Protein AF-A0A7S1F854-F1 (afdb_monomer)

pLDDT: mean 76.44, std 16.69, range [41.91, 95.75]

Mean predicted aligned error: 16.72 Å

Nearest PDB structures (foldseek):
  6gc6-assembly1_C  TM=2.550E-01  e=7.710E-01  Escherichia coli K-12
  5xy3-assembly1_A  TM=2.716E-01  e=1.676E+00  Trichomonas vaginalis
  6pvk-assembly1_C  TM=3.114E-01  e=2.399E+00  Bacillus subtilis
  5nct-assembly1_A  TM=2.460E-01  e=6.239E+00  Tannerella forsythia

Radius of gyration: 29.84 Å; Cα contacts (8 Å, |Δi|>4): 137; chains: 1; bounding box: 91×34×58 Å

Structure (mmCIF, N/CA/C/O backbone):
data_AF-A0A7S1F854-F1
#
_entry.id   AF-A0A7S1F854-F1
#
loop_
_atom_site.group_PDB
_atom_site.id
_atom_site.type_symbol
_atom_site.label_atom_id
_atom_site.label_alt_id
_atom_site.label_comp_id
_atom_site.label_asym_id
_atom_site.label_entity_id
_atom_site.label_seq_id
_atom_site.pdbx_PDB_ins_code
_atom_site.Cartn_x
_atom_site.Cartn_y
_atom_site.Cartn_z
_atom_site.occupancy
_atom_site.B_iso_or_equiv
_atom_site.auth_seq_id
_atom_site.auth_comp_id
_atom_site.auth_asym_id
_atom_site.auth_atom_id
_atom_site.pdbx_PDB_model_num
ATOM 1 N N . THR A 1 1 ? -25.048 -8.346 8.526 1.00 42.09 1 THR A N 1
ATOM 2 C CA . THR A 1 1 ? -23.872 -7.971 9.346 1.00 42.09 1 THR A CA 1
ATOM 3 C C . THR A 1 1 ? -23.016 -7.022 8.537 1.00 42.09 1 THR A C 1
ATOM 5 O O . THR A 1 1 ? -22.533 -7.415 7.487 1.00 42.09 1 THR A O 1
ATOM 8 N N . ALA A 1 2 ? -22.894 -5.758 8.948 1.00 60.22 2 ALA A N 1
ATOM 9 C CA . ALA A 1 2 ? -22.071 -4.789 8.224 1.00 60.22 2 ALA A CA 1
ATOM 10 C C . ALA A 1 2 ? -20.585 -5.175 8.360 1.00 60.22 2 ALA A C 1
ATOM 12 O O . ALA A 1 2 ? -20.007 -5.059 9.442 1.00 60.22 2 ALA A O 1
ATOM 13 N N . GLY A 1 3 ? -20.003 -5.719 7.289 1.00 81.56 3 GLY A N 1
ATOM 14 C CA . GLY A 1 3 ? -18.585 -6.070 7.211 1.00 81.56 3 GLY A CA 1
ATOM 15 C C . GLY A 1 3 ? -17.712 -4.828 7.028 1.00 81.56 3 GLY A C 1
ATOM 16 O O . GLY A 1 3 ? -18.143 -3.853 6.421 1.00 81.56 3 GLY A O 1
ATOM 17 N N . GLY A 1 4 ? -16.497 -4.844 7.577 1.00 88.44 4 GLY A N 1
ATOM 18 C CA . GLY A 1 4 ? -15.525 -3.761 7.407 1.00 88.44 4 GLY A CA 1
ATOM 19 C C . GLY A 1 4 ? -14.620 -3.548 8.620 1.00 88.44 4 GLY A C 1
ATOM 20 O O . GLY A 1 4 ? -14.959 -3.916 9.752 1.00 88.44 4 GLY A O 1
ATOM 21 N N . LEU A 1 5 ? -13.463 -2.939 8.374 1.00 91.31 5 LEU A N 1
ATOM 22 C CA . LEU A 1 5 ? -12.468 -2.601 9.387 1.00 91.31 5 LEU A CA 1
ATOM 23 C C . LEU A 1 5 ? -12.848 -1.305 10.102 1.00 91.31 5 LEU A C 1
ATOM 25 O O . LEU A 1 5 ? -13.241 -0.317 9.486 1.00 91.31 5 LEU A O 1
ATOM 29 N N . VAL A 1 6 ? -12.730 -1.317 11.430 1.00 91.06 6 VAL A N 1
ATOM 30 C CA . VAL A 1 6 ? -12.976 -0.134 12.259 1.00 91.06 6 VAL A CA 1
ATOM 31 C C . VAL A 1 6 ? -11.787 0.805 12.136 1.00 91.06 6 VAL A C 1
ATOM 33 O O . VAL A 1 6 ? -10.673 0.440 12.518 1.00 91.06 6 VAL A O 1
ATOM 36 N N . VAL A 1 7 ? -12.055 2.010 11.647 1.00 94.00 7 VAL A N 1
ATOM 37 C CA . VAL A 1 7 ? -11.064 3.071 11.495 1.00 94.00 7 VAL A CA 1
ATOM 38 C C . VAL A 1 7 ? -11.136 4.003 12.697 1.00 94.00 7 VAL A C 1
ATOM 40 O O . VAL A 1 7 ? -12.204 4.246 13.264 1.00 94.00 7 VAL A O 1
ATOM 43 N N . ARG A 1 8 ? -9.977 4.484 13.131 1.00 93.81 8 ARG A N 1
ATOM 44 C CA . ARG A 1 8 ? -9.842 5.463 14.210 1.00 93.81 8 ARG A CA 1
ATOM 45 C C . ARG A 1 8 ? -9.107 6.694 13.706 1.00 93.81 8 ARG A C 1
ATOM 47 O O . ARG A 1 8 ? -8.178 6.562 12.910 1.00 93.81 8 ARG A O 1
ATOM 54 N N . SER A 1 9 ? -9.473 7.861 14.224 1.00 89.88 9 SER A N 1
ATOM 55 C CA . SER A 1 9 ? -8.860 9.135 13.828 1.00 89.88 9 SER A CA 1
ATOM 56 C C . SER A 1 9 ? -7.394 9.257 14.260 1.00 89.88 9 SER A C 1
ATOM 58 O O . SER A 1 9 ? -6.590 9.893 13.586 1.00 89.88 9 SER A O 1
ATOM 60 N N . ALA A 1 10 ? -7.013 8.602 15.361 1.00 89.81 10 ALA A N 1
ATOM 61 C CA . ALA A 1 10 ? -5.655 8.639 15.897 1.00 89.81 10 ALA A CA 1
ATOM 62 C C . ALA A 1 10 ? -5.167 7.267 16.377 1.00 89.81 10 ALA A C 1
ATOM 64 O O . ALA A 1 10 ? -5.961 6.365 16.669 1.00 89.81 10 ALA A O 1
ATOM 65 N N . LYS A 1 11 ? -3.843 7.157 16.550 1.00 88.19 11 LYS A N 1
ATOM 66 C CA . LYS A 1 11 ? -3.116 5.952 16.980 1.00 88.19 11 LYS A CA 1
ATOM 67 C C . LYS A 1 11 ? -3.663 5.301 18.252 1.00 88.19 11 LYS A C 1
ATOM 69 O O . LYS A 1 11 ? -3.618 4.078 18.376 1.00 88.19 11 LYS A O 1
ATOM 74 N N . ASN A 1 12 ? -4.167 6.089 19.203 1.00 83.50 12 ASN A N 1
ATOM 75 C CA . ASN A 1 12 ? -4.551 5.600 20.529 1.00 83.50 12 ASN A CA 1
ATOM 76 C C . ASN A 1 12 ? -5.778 4.668 20.514 1.00 83.50 12 ASN A C 1
ATOM 78 O O . ASN A 1 12 ? -6.631 4.706 19.635 1.00 83.50 12 ASN A O 1
ATOM 82 N N . LEU A 1 13 ? -5.897 3.785 21.508 1.00 74.50 13 LEU A N 1
ATOM 83 C CA . LEU A 1 13 ? -7.080 2.921 21.692 1.00 74.50 13 LEU A CA 1
ATOM 84 C C . LEU A 1 13 ? -8.303 3.676 22.235 1.00 74.50 13 LEU A C 1
ATOM 86 O O . LEU A 1 13 ? -9.423 3.174 22.134 1.00 74.50 13 LEU A O 1
ATOM 90 N N . SER A 1 14 ? -8.087 4.876 22.772 1.00 81.50 14 SER A N 1
ATOM 91 C CA . SER A 1 14 ? -9.139 5.766 23.271 1.00 81.50 14 SER A CA 1
ATOM 92 C C . SER A 1 14 ? -9.628 6.770 22.218 1.00 81.50 14 SER A C 1
ATOM 94 O O . SER A 1 14 ? -10.609 7.467 22.435 1.00 81.50 14 SER A O 1
ATOM 96 N N . SER A 1 15 ? -8.963 6.851 21.058 1.00 87.12 15 SER A N 1
ATOM 97 C CA . SER A 1 15 ? -9.358 7.792 20.007 1.00 87.12 15 SER A CA 1
ATOM 98 C C . SER A 1 15 ? -10.757 7.472 19.471 1.00 87.12 15 SER A C 1
ATOM 100 O O . SER A 1 15 ? -11.136 6.290 19.420 1.00 87.12 15 SER A O 1
ATOM 102 N N . PRO A 1 16 ? -11.530 8.493 19.066 1.00 88.38 16 PRO A N 1
ATOM 103 C CA . PRO A 1 16 ? -12.848 8.269 18.505 1.00 88.38 16 PRO A CA 1
ATOM 104 C C . PRO A 1 16 ? -12.742 7.384 17.260 1.00 88.38 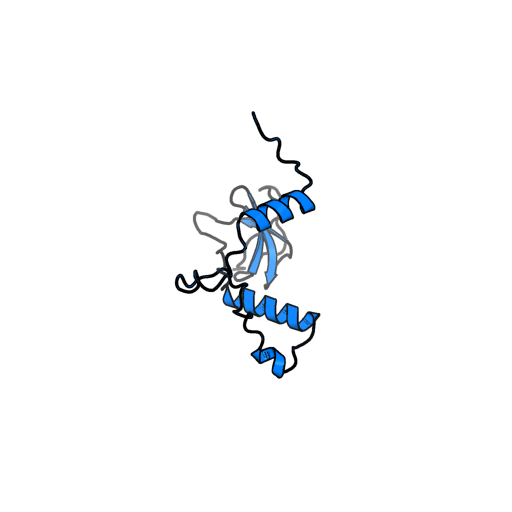16 PRO A C 1
ATOM 106 O O . PRO A 1 16 ? -11.797 7.462 16.468 1.00 88.38 16 PRO A O 1
ATOM 109 N N . LYS A 1 17 ? -13.706 6.473 17.148 1.00 90.88 17 LYS A N 1
ATOM 110 C CA . LYS A 1 17 ? -13.887 5.655 15.954 1.00 90.88 17 LYS A CA 1
ATOM 111 C C . LYS A 1 17 ? -14.585 6.523 14.920 1.00 90.88 17 LYS A C 1
ATOM 113 O O . LYS A 1 17 ? -15.509 7.250 15.277 1.00 90.88 17 LYS A O 1
ATOM 118 N N . GLU A 1 18 ? -14.160 6.406 13.674 1.00 87.88 18 GLU A N 1
ATOM 119 C CA . GLU A 1 18 ? -14.882 7.028 12.574 1.00 87.88 18 GLU A CA 1
ATOM 120 C C . GLU A 1 18 ? -16.277 6.408 12.435 1.00 87.88 18 GLU A C 1
ATOM 122 O O . GLU A 1 18 ? -16.501 5.241 12.790 1.00 87.88 18 GLU A O 1
ATOM 127 N N . SER A 1 19 ? -17.223 7.210 11.946 1.00 85.56 19 SER A N 1
ATOM 128 C CA . SER A 1 19 ? -18.585 6.752 11.645 1.00 85.56 19 SER A CA 1
ATOM 129 C C . SER A 1 19 ? -18.573 5.703 10.531 1.00 85.56 19 SER A C 1
ATOM 131 O O . SER A 1 19 ? -19.327 4.728 10.574 1.00 85.56 19 SER A O 1
ATOM 133 N N . GLU A 1 20 ? -17.668 5.874 9.569 1.00 90.81 20 GLU A N 1
ATOM 134 C CA . GLU A 1 20 ? -17.471 4.979 8.441 1.00 90.81 20 GLU A CA 1
ATOM 135 C C . GLU A 1 20 ? -16.433 3.891 8.731 1.00 90.81 20 GLU A C 1
ATOM 137 O O . GLU A 1 20 ? -15.430 4.081 9.422 1.00 90.81 20 GLU A O 1
ATOM 142 N N . ARG A 1 21 ? -16.671 2.711 8.155 1.00 93.25 21 ARG A N 1
ATOM 143 C CA . ARG A 1 21 ? -15.751 1.574 8.212 1.00 93.25 21 ARG A CA 1
ATOM 144 C C . ARG A 1 21 ? -15.068 1.403 6.869 1.00 93.25 21 ARG A C 1
ATOM 146 O O . ARG A 1 21 ? -15.684 1.594 5.825 1.00 93.25 21 ARG A O 1
ATOM 153 N N . LEU A 1 22 ? -13.816 0.969 6.904 1.00 93.75 22 LEU A N 1
ATOM 154 C CA . LEU A 1 22 ? -13.087 0.616 5.696 1.00 93.75 22 LEU A CA 1
ATOM 155 C C . LEU A 1 22 ? -13.627 -0.715 5.156 1.00 93.75 22 LEU A C 1
ATOM 157 O O . LEU A 1 22 ? -13.624 -1.733 5.855 1.00 93.75 22 LEU A O 1
ATOM 161 N N . SER A 1 23 ? -14.122 -0.695 3.923 1.00 92.81 23 SER A N 1
ATOM 162 C CA . SER A 1 23 ? -14.711 -1.864 3.262 1.00 92.81 23 SER A CA 1
ATOM 163 C C . SER A 1 23 ? -13.698 -2.995 3.041 1.00 92.81 23 SER A C 1
ATOM 165 O O . SER A 1 23 ? -12.502 -2.774 2.844 1.00 92.81 23 SER A O 1
ATOM 167 N N . THR A 1 24 ? -14.177 -4.241 3.065 1.00 90.94 24 THR A N 1
ATOM 168 C CA . THR A 1 24 ? -13.356 -5.412 2.724 1.00 90.94 24 THR A CA 1
ATOM 169 C C . THR A 1 24 ? -12.977 -5.367 1.243 1.00 90.94 24 THR A C 1
ATOM 171 O O . THR A 1 24 ? -13.839 -5.166 0.393 1.00 90.94 24 THR A O 1
ATOM 174 N N . GLY A 1 25 ? -11.693 -5.557 0.933 1.00 89.44 25 GLY A N 1
ATOM 175 C CA . GLY A 1 25 ? -11.166 -5.444 -0.432 1.00 89.44 25 GLY A CA 1
ATOM 176 C C . GLY A 1 25 ? -10.702 -4.035 -0.818 1.00 89.44 25 GLY A C 1
ATOM 177 O O . GLY A 1 25 ? -10.169 -3.858 -1.913 1.00 89.44 25 GLY A O 1
ATOM 178 N N . ALA A 1 26 ? -10.843 -3.043 0.069 1.00 92.88 26 ALA A N 1
ATOM 179 C CA . ALA A 1 26 ? -10.228 -1.738 -0.131 1.00 92.88 26 ALA A CA 1
ATOM 180 C C . ALA A 1 26 ? -8.695 -1.857 -0.174 1.00 92.88 26 ALA A C 1
ATOM 182 O O . ALA A 1 26 ? -8.085 -2.552 0.642 1.00 92.88 26 ALA A O 1
ATOM 183 N N . ARG A 1 27 ? -8.068 -1.152 -1.119 1.00 93.31 27 ARG A N 1
ATOM 184 C CA . ARG A 1 27 ? -6.611 -1.018 -1.199 1.00 93.31 27 ARG A CA 1
ATOM 185 C C . ARG A 1 27 ? -6.198 0.280 -0.544 1.00 93.31 27 ARG A C 1
ATOM 187 O O . ARG A 1 27 ? -6.707 1.351 -0.880 1.00 93.31 27 ARG A O 1
ATOM 194 N N . VAL A 1 28 ? -5.247 0.160 0.366 1.00 94.62 28 VAL A N 1
ATOM 195 C CA . VAL A 1 28 ? -4.734 1.269 1.155 1.00 94.62 28 VAL A CA 1
ATOM 196 C C . VAL A 1 28 ? -3.218 1.323 1.055 1.00 94.62 28 VAL A C 1
ATOM 198 O O . VAL A 1 28 ? -2.553 0.291 0.958 1.00 94.62 28 VAL A O 1
ATOM 201 N N . GLU A 1 29 ? -2.682 2.532 1.070 1.00 93.44 29 GLU A N 1
ATOM 202 C CA . GLU A 1 29 ? -1.259 2.802 1.185 1.00 93.44 29 GLU A CA 1
ATOM 203 C C . GLU A 1 29 ? -0.867 2.815 2.659 1.00 93.44 29 GLU A C 1
ATOM 205 O O . GLU A 1 29 ? -1.562 3.400 3.490 1.00 93.44 29 GLU A O 1
ATOM 210 N N . ALA A 1 30 ? 0.238 2.150 2.987 1.00 93.81 30 ALA A N 1
ATOM 211 C CA . ALA A 1 30 ? 0.766 2.101 4.340 1.00 93.81 30 ALA A CA 1
ATOM 212 C C . ALA A 1 30 ? 1.676 3.312 4.595 1.00 93.81 30 ALA A C 1
ATOM 214 O O . ALA A 1 30 ? 2.761 3.377 4.024 1.00 93.81 30 ALA A O 1
ATOM 215 N N . LEU A 1 31 ? 1.253 4.238 5.461 1.00 93.81 31 LEU A N 1
ATOM 216 C CA . LEU A 1 31 ? 2.021 5.444 5.796 1.00 93.81 31 LEU A CA 1
ATOM 217 C C . LEU A 1 31 ? 2.968 5.216 6.983 1.00 93.81 31 LEU A C 1
ATOM 219 O O . LEU A 1 31 ? 4.160 5.487 6.888 1.00 93.81 31 LEU A O 1
ATOM 223 N N . SER A 1 32 ? 2.448 4.700 8.101 1.00 93.56 32 SER A N 1
ATOM 224 C CA . SER A 1 32 ? 3.234 4.404 9.309 1.00 93.56 32 SER A CA 1
ATOM 225 C C . SER A 1 32 ? 2.689 3.170 10.023 1.00 93.56 32 SER A C 1
ATOM 227 O O . SER A 1 32 ? 1.474 2.981 10.101 1.00 93.56 32 SER A O 1
ATOM 229 N N . VAL A 1 33 ? 3.577 2.326 10.553 1.00 93.12 33 VAL A N 1
ATOM 230 C CA . VAL A 1 33 ? 3.215 1.135 11.335 1.00 93.12 33 VAL A CA 1
ATOM 231 C C . VAL A 1 33 ? 3.758 1.276 12.746 1.00 93.12 33 VAL A C 1
ATOM 233 O O . VAL A 1 33 ? 4.967 1.303 12.954 1.00 93.12 33 VAL A O 1
ATOM 236 N N . GLU A 1 34 ? 2.865 1.290 13.731 1.00 90.69 34 GLU A N 1
ATOM 237 C CA . GLU A 1 34 ? 3.233 1.449 15.135 1.00 90.69 34 GLU A CA 1
ATOM 238 C C . GLU A 1 34 ? 2.408 0.512 16.018 1.00 90.69 34 GLU A C 1
ATOM 240 O O . GLU A 1 34 ? 1.180 0.508 15.963 1.00 90.69 34 GLU A O 1
ATOM 245 N N . GLN A 1 35 ? 3.079 -0.281 16.861 1.00 87.38 35 GLN A N 1
ATOM 246 C CA . GLN A 1 35 ? 2.439 -1.150 17.866 1.00 87.38 35 GLN A CA 1
ATOM 247 C C . GLN A 1 35 ? 1.317 -2.053 17.297 1.00 87.38 35 GLN A C 1
ATOM 249 O O . GLN A 1 35 ? 0.276 -2.244 17.922 1.00 87.38 35 GLN A O 1
ATOM 254 N N . GLY A 1 36 ? 1.500 -2.596 16.087 1.00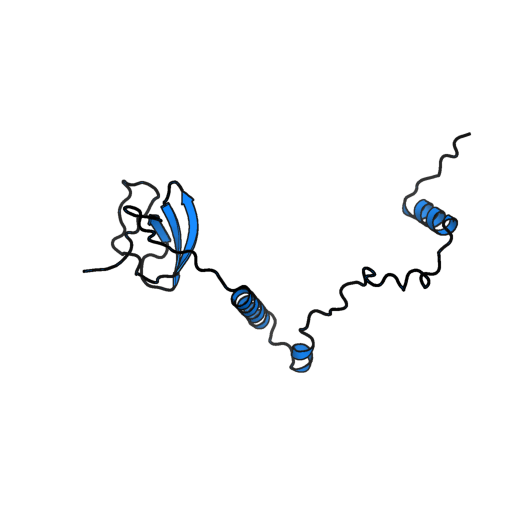 88.44 36 GLY A N 1
ATOM 255 C CA . GLY A 1 36 ? 0.507 -3.467 15.438 1.00 88.44 36 GLY A CA 1
ATOM 256 C C . GLY A 1 36 ? -0.677 -2.728 14.798 1.00 88.44 36 GLY A C 1
ATOM 257 O O . GLY A 1 36 ? -1.665 -3.356 14.403 1.00 88.44 36 GLY A O 1
ATOM 258 N N . ARG A 1 37 ? -0.587 -1.401 14.672 1.00 91.81 37 ARG A N 1
ATOM 259 C CA . ARG A 1 37 ? -1.551 -0.553 13.970 1.00 91.81 37 ARG A CA 1
ATOM 260 C C . ARG A 1 37 ? -0.903 0.115 12.771 1.00 91.81 37 ARG A C 1
ATOM 262 O O . ARG A 1 37 ? 0.274 0.455 12.811 1.00 91.81 37 ARG A O 1
ATOM 269 N N . LEU A 1 38 ? -1.690 0.299 11.723 1.00 94.50 38 LEU A N 1
ATOM 270 C CA . LEU A 1 38 ? -1.280 0.929 10.481 1.00 94.50 38 LEU A CA 1
ATOM 271 C C . LEU A 1 38 ? -2.046 2.237 10.304 1.00 94.50 38 LEU A C 1
ATOM 273 O O . LEU A 1 38 ? -3.280 2.230 10.283 1.00 94.50 38 LEU A O 1
ATOM 277 N N . GLN A 1 39 ? -1.310 3.332 10.151 1.00 95.19 39 GLN A N 1
ATOM 278 C CA . GLN A 1 39 ? -1.822 4.551 9.549 1.00 95.19 39 GLN A CA 1
ATOM 279 C C . GLN A 1 39 ? -1.849 4.361 8.038 1.00 95.19 39 GLN A C 1
ATOM 281 O O . GLN A 1 39 ? -0.835 3.991 7.439 1.00 95.19 39 GLN A O 1
ATOM 286 N N . TYR A 1 40 ? -3.001 4.609 7.432 1.00 95.38 40 TYR A N 1
ATOM 287 C CA . TYR A 1 40 ? -3.200 4.353 6.018 1.00 95.38 40 TYR A CA 1
ATOM 288 C C . TYR A 1 40 ? -3.795 5.552 5.283 1.00 95.38 40 TYR A C 1
ATOM 290 O O . TYR A 1 40 ? -4.422 6.424 5.892 1.00 95.38 40 TYR A O 1
ATOM 298 N N . GLN A 1 41 ? -3.634 5.536 3.962 1.00 95.75 41 GLN A N 1
ATOM 299 C CA . GLN A 1 41 ? -4.359 6.385 3.022 1.00 95.75 41 GLN A CA 1
ATOM 300 C C . GLN A 1 41 ? -5.103 5.512 2.005 1.00 95.75 41 GLN A C 1
ATOM 302 O O . GLN A 1 41 ? -4.556 4.544 1.480 1.00 95.75 41 GLN A O 1
ATOM 307 N N . LEU A 1 42 ? -6.380 5.794 1.761 1.00 94.94 42 LEU A N 1
ATOM 308 C CA . LEU A 1 42 ? -7.212 5.028 0.838 1.00 94.94 42 LEU A CA 1
ATOM 309 C C . LEU A 1 42 ? -6.779 5.291 -0.608 1.00 94.94 42 LEU A C 1
ATOM 311 O O . LEU A 1 42 ? -6.753 6.438 -1.047 1.00 94.94 42 LEU A O 1
ATOM 315 N N . ILE A 1 43 ? -6.487 4.222 -1.353 1.00 93.38 43 ILE A N 1
ATOM 316 C CA . ILE A 1 43 ? -6.169 4.297 -2.785 1.00 93.38 43 ILE A CA 1
ATOM 317 C C . ILE A 1 43 ? -7.423 3.988 -3.605 1.00 93.38 43 ILE A C 1
ATOM 319 O O . ILE A 1 43 ? -7.794 4.743 -4.499 1.00 93.38 43 ILE A O 1
ATOM 323 N N . THR A 1 44 ? -8.081 2.862 -3.311 1.00 92.44 44 THR A N 1
ATOM 324 C CA . THR A 1 44 ? -9.299 2.423 -4.007 1.00 92.44 44 THR A CA 1
ATOM 325 C C . THR A 1 44 ? -10.218 1.666 -3.058 1.00 92.44 44 THR A C 1
ATOM 327 O O . THR A 1 44 ? -9.747 0.815 -2.303 1.00 92.44 44 THR A O 1
ATOM 330 N N . GLY A 1 45 ? -11.525 1.893 -3.151 1.00 92.38 45 GLY A N 1
ATOM 331 C CA . GLY A 1 45 ? -12.540 1.216 -2.340 1.00 92.38 45 GLY A CA 1
ATOM 332 C C . GLY A 1 45 ? -13.465 2.214 -1.651 1.00 92.38 45 GLY A C 1
ATOM 333 O O . GLY A 1 45 ? -13.502 3.382 -2.028 1.00 92.38 45 GLY A O 1
ATOM 334 N N . ALA A 1 46 ? -14.203 1.744 -0.645 1.00 92.69 46 ALA A N 1
ATOM 335 C CA . ALA A 1 46 ? -15.106 2.566 0.159 1.00 92.69 46 ALA A CA 1
ATOM 336 C C . ALA A 1 46 ? -14.632 2.668 1.617 1.00 92.69 46 ALA A C 1
ATOM 338 O O . ALA A 1 46 ? -14.175 1.674 2.199 1.00 92.69 46 ALA A O 1
ATOM 339 N N . GLY A 1 47 ? -14.776 3.856 2.198 1.00 93.12 47 GLY A N 1
ATOM 340 C CA . GLY A 1 47 ? -14.425 4.172 3.579 1.00 93.12 47 GLY A CA 1
ATOM 341 C C . GLY A 1 47 ? -13.682 5.506 3.695 1.00 93.12 47 GLY A C 1
ATOM 342 O O . GLY A 1 47 ? -13.493 6.200 2.693 1.00 93.12 47 GLY A O 1
ATOM 343 N N . PRO A 1 48 ? -13.210 5.846 4.904 1.00 94.69 48 PRO A N 1
ATOM 344 C CA . PRO A 1 48 ? -12.529 7.108 5.139 1.00 94.69 48 PRO A CA 1
ATOM 345 C C . PRO A 1 48 ? -11.165 7.146 4.439 1.00 94.69 48 PRO A C 1
ATOM 347 O O . PRO A 1 48 ? -10.440 6.144 4.379 1.00 94.69 48 PRO A O 1
ATOM 350 N N . SER A 1 49 ? -10.826 8.331 3.922 1.00 94.25 49 SER A N 1
ATOM 351 C CA . SER A 1 49 ? -9.633 8.580 3.103 1.00 94.25 49 SER A CA 1
ATOM 352 C C . SER A 1 49 ? -8.325 8.344 3.850 1.00 94.25 49 SER A C 1
ATOM 354 O O . SER A 1 49 ? -7.332 7.962 3.237 1.00 94.25 49 SER A O 1
ATOM 356 N N . THR A 1 50 ? -8.315 8.547 5.164 1.00 94.88 50 THR A N 1
ATOM 357 C CA . THR A 1 50 ? -7.166 8.301 6.036 1.00 94.88 50 THR A CA 1
ATOM 358 C C . THR A 1 50 ? -7.632 7.763 7.380 1.00 94.88 50 THR A C 1
ATOM 360 O O . THR A 1 50 ? -8.789 7.931 7.766 1.00 94.88 50 THR A O 1
ATOM 363 N N . GLY A 1 51 ? -6.726 7.116 8.109 1.00 94.38 51 GLY A N 1
ATOM 364 C CA . GLY A 1 51 ? -6.975 6.754 9.498 1.00 94.38 51 GLY A CA 1
ATOM 365 C C . GLY A 1 51 ? -6.074 5.642 10.006 1.00 94.38 51 GLY A C 1
ATOM 366 O O . GLY A 1 51 ? -5.112 5.240 9.353 1.00 94.38 51 GLY A O 1
ATOM 367 N N . TRP A 1 52 ? -6.400 5.151 11.199 1.00 94.69 52 TRP A N 1
ATOM 368 C CA . TRP A 1 52 ? -5.675 4.088 11.886 1.00 94.69 52 TRP A CA 1
ATOM 369 C C . TRP A 1 52 ? -6.505 2.808 11.955 1.00 94.69 52 TRP A C 1
ATOM 371 O O . TRP A 1 52 ? -7.635 2.813 12.451 1.00 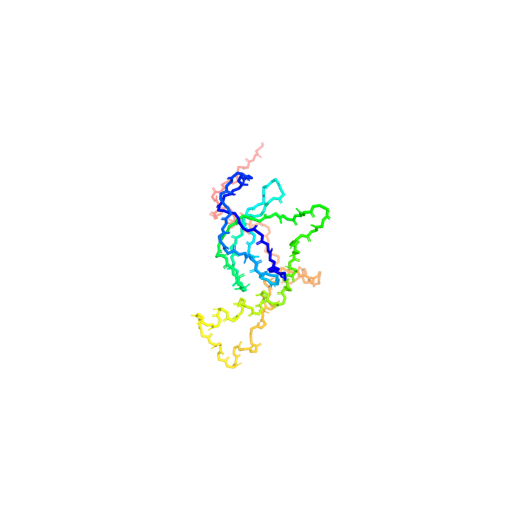94.69 52 TRP A O 1
ATOM 381 N N . VAL A 1 53 ? -5.914 1.696 11.521 1.00 94.00 53 VAL A N 1
ATOM 382 C CA . VAL A 1 53 ? -6.503 0.347 11.579 1.00 94.00 53 VAL A CA 1
ATOM 383 C C . VAL A 1 53 ? -5.560 -0.632 12.265 1.00 94.00 53 VAL A C 1
ATOM 385 O O . VAL A 1 53 ? -4.357 -0.407 12.360 1.00 94.00 53 VAL A O 1
ATOM 388 N N . SER A 1 54 ? -6.108 -1.725 12.793 1.00 92.25 54 SER A N 1
ATOM 389 C CA . SER A 1 54 ? -5.301 -2.789 13.408 1.00 92.25 54 SER A CA 1
ATOM 390 C C . SER A 1 54 ? -4.882 -3.801 12.344 1.00 92.25 54 SER A C 1
ATOM 392 O O . SER A 1 54 ? -5.712 -4.206 11.533 1.00 92.25 54 SER A O 1
ATOM 394 N N . LEU A 1 55 ? -3.614 -4.217 12.353 1.00 91.81 55 LEU A N 1
ATOM 395 C CA . LEU A 1 55 ? -3.087 -5.196 11.393 1.00 91.81 55 LEU A CA 1
ATOM 396 C C . LEU A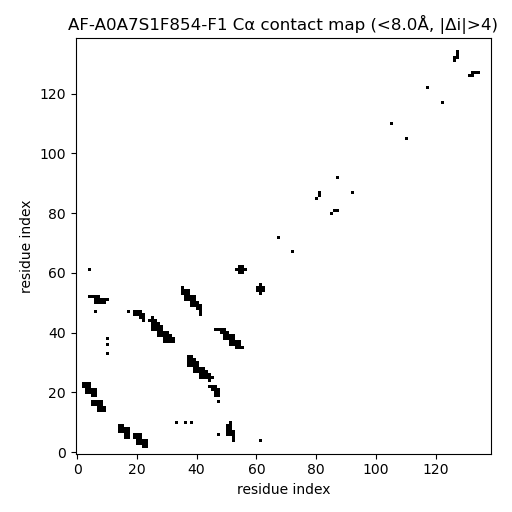 1 55 ? -3.609 -6.611 11.666 1.00 91.81 55 LEU A C 1
ATOM 398 O O . LEU A 1 55 ? -3.816 -7.385 10.734 1.00 91.81 55 LEU A O 1
ATOM 402 N N . ALA A 1 56 ? -3.848 -6.939 12.936 1.00 90.69 56 ALA A N 1
ATOM 403 C CA . ALA A 1 56 ? -4.388 -8.221 13.360 1.00 90.69 56 ALA A CA 1
ATOM 404 C C . ALA A 1 56 ? -5.375 -8.054 14.520 1.00 90.69 56 ALA A C 1
ATOM 406 O O . ALA A 1 56 ? -5.266 -7.125 15.324 1.00 90.69 56 ALA A O 1
ATOM 407 N N . LEU A 1 57 ? -6.333 -8.973 14.617 1.00 86.56 57 LEU A N 1
ATOM 408 C CA . LEU A 1 57 ? -7.313 -9.034 15.696 1.00 86.56 57 LEU A CA 1
ATOM 409 C C . LEU A 1 57 ? -7.532 -10.498 16.093 1.00 86.56 57 LEU A C 1
ATOM 411 O O . LEU A 1 57 ? -7.896 -11.316 15.252 1.00 86.56 57 LEU A O 1
ATOM 415 N N . HIS A 1 58 ? -7.302 -10.834 17.367 1.00 85.12 58 HIS A N 1
ATOM 416 C CA . HIS A 1 58 ? -7.384 -12.211 17.889 1.00 85.12 58 HIS A CA 1
ATOM 417 C C . HIS A 1 58 ? -6.580 -13.229 17.052 1.00 85.12 58 HIS A C 1
ATOM 419 O O . HIS A 1 58 ? -7.075 -14.299 16.709 1.00 85.12 58 HIS A O 1
ATOM 425 N N . GLY A 1 59 ? -5.356 -12.863 16.654 1.00 85.25 59 GLY A N 1
ATOM 426 C CA . GLY A 1 59 ? -4.474 -13.720 15.852 1.00 85.25 59 GLY A CA 1
ATOM 427 C C . GLY A 1 59 ? -4.824 -13.813 14.362 1.00 85.25 59 GLY A C 1
ATOM 428 O O . GLY A 1 59 ? -4.070 -14.415 13.606 1.00 85.25 59 GLY A O 1
ATOM 429 N N . LYS A 1 60 ? -5.921 -13.193 13.907 1.00 87.94 60 LYS A N 1
ATOM 430 C CA . LYS A 1 60 ? -6.279 -13.126 12.484 1.00 87.94 60 LYS A CA 1
ATOM 431 C C . LYS A 1 60 ? -5.721 -11.853 11.861 1.00 87.94 60 LYS A C 1
ATOM 433 O O . LYS A 1 60 ? -6.016 -10.760 12.347 1.00 87.94 60 LYS A O 1
ATOM 438 N N . ALA A 1 61 ? -4.942 -11.989 10.789 1.00 91.25 61 ALA A N 1
ATOM 439 C CA . ALA A 1 61 ? -4.502 -10.855 9.985 1.00 91.25 61 ALA A CA 1
ATOM 440 C C . ALA A 1 61 ? -5.711 -10.215 9.283 1.00 91.25 61 ALA A C 1
ATOM 442 O O . ALA A 1 61 ? -6.535 -10.908 8.690 1.00 91.25 61 ALA A O 1
ATOM 443 N N . LEU A 1 62 ? -5.832 -8.895 9.398 1.00 91.31 62 LEU A N 1
ATOM 444 C CA . LEU A 1 62 ? -6.919 -8.101 8.818 1.00 91.31 62 LEU A CA 1
ATOM 445 C C . LEU A 1 62 ? -6.514 -7.423 7.509 1.00 91.31 62 LEU A C 1
ATOM 447 O O . LEU A 1 62 ? -7.370 -7.017 6.727 1.00 91.31 62 LEU A O 1
ATOM 451 N N . LEU A 1 63 ? -5.209 -7.284 7.299 1.00 91.69 63 LEU A N 1
ATOM 452 C CA . LEU A 1 63 ? -4.602 -6.661 6.139 1.00 91.69 63 LEU A CA 1
ATOM 453 C C . LEU A 1 63 ? -3.554 -7.607 5.574 1.00 91.69 63 LEU A C 1
ATOM 455 O O . LEU A 1 63 ? -2.787 -8.218 6.319 1.00 91.69 63 LEU A O 1
ATOM 459 N N . GLU A 1 64 ? -3.503 -7.675 4.252 1.00 91.19 64 GLU A N 1
ATOM 460 C CA . GLU A 1 64 ? -2.510 -8.443 3.519 1.00 91.19 64 GLU A CA 1
ATOM 461 C C . GLU A 1 64 ? -1.692 -7.498 2.641 1.00 91.19 64 GLU A C 1
ATOM 463 O O . GLU A 1 64 ? -2.224 -6.565 2.031 1.00 91.19 64 GLU A O 1
ATOM 468 N N . LYS A 1 65 ? -0.374 -7.717 2.594 1.00 90.62 65 LYS A N 1
ATOM 469 C CA . LYS A 1 65 ? 0.502 -6.947 1.713 1.00 90.62 65 LYS A CA 1
ATOM 470 C C . LYS A 1 65 ? 0.235 -7.372 0.276 1.00 90.62 65 LYS A C 1
ATOM 472 O O . LYS A 1 65 ? 0.495 -8.510 -0.098 1.00 90.62 65 LYS A O 1
ATOM 477 N N . VAL A 1 66 ? -0.228 -6.433 -0.539 1.00 88.44 66 VAL A N 1
ATOM 478 C CA . VAL A 1 66 ? -0.377 -6.661 -1.974 1.00 88.44 66 VAL A CA 1
ATOM 479 C C . VAL A 1 66 ? 1.013 -6.624 -2.604 1.00 88.44 66 VAL A C 1
ATOM 481 O O . VAL A 1 66 ? 1.646 -5.570 -2.657 1.00 88.44 66 VAL A O 1
ATOM 484 N N . ALA A 1 67 ? 1.496 -7.774 -3.073 1.00 81.81 67 ALA A N 1
ATOM 485 C CA . ALA A 1 67 ? 2.687 -7.831 -3.908 1.00 81.81 67 ALA A CA 1
ATOM 486 C C . ALA A 1 67 ? 2.374 -7.124 -5.230 1.00 81.81 67 ALA A C 1
ATOM 488 O O . ALA A 1 67 ? 1.605 -7.624 -6.050 1.00 81.81 67 ALA A O 1
ATOM 489 N N . VAL A 1 68 ? 2.928 -5.930 -5.421 1.00 77.25 68 VAL A N 1
ATOM 490 C CA . VAL A 1 68 ? 2.798 -5.229 -6.697 1.00 77.25 68 VAL A CA 1
ATOM 491 C C . VAL A 1 68 ? 3.725 -5.925 -7.677 1.00 77.25 68 VAL A C 1
ATOM 493 O O . VAL A 1 68 ? 4.926 -6.048 -7.416 1.00 77.25 68 VAL A O 1
ATOM 496 N N . SER A 1 69 ? 3.194 -6.404 -8.800 1.00 81.44 69 SER A N 1
ATOM 497 C CA . SER A 1 69 ? 4.066 -7.005 -9.800 1.00 81.44 69 SER A CA 1
ATOM 498 C C . SER A 1 69 ? 4.987 -5.917 -10.355 1.00 81.44 69 SER A C 1
ATOM 500 O O . SER A 1 69 ? 4.549 -4.827 -10.728 1.00 81.44 69 SER A O 1
ATOM 502 N N . HIS A 1 70 ? 6.286 -6.202 -10.436 1.00 73.44 70 HIS A N 1
ATOM 503 C CA . HIS A 1 70 ? 7.249 -5.256 -11.008 1.00 73.44 70 HIS A CA 1
ATOM 504 C C . HIS A 1 70 ? 6.846 -4.827 -12.436 1.00 73.44 70 HIS A C 1
ATOM 506 O O . HIS A 1 70 ? 7.112 -3.707 -12.871 1.00 73.44 70 HIS A O 1
ATOM 512 N N . LEU A 1 71 ? 6.125 -5.698 -13.153 1.00 76.69 71 LEU A N 1
ATOM 513 C CA . LEU A 1 71 ? 5.570 -5.419 -14.473 1.00 76.69 71 LEU A CA 1
ATOM 514 C C . LEU A 1 71 ? 4.484 -4.331 -14.456 1.00 76.69 71 LEU A C 1
ATOM 516 O O . LEU A 1 71 ? 4.467 -3.483 -15.348 1.00 76.69 71 LEU A O 1
ATOM 520 N N . GLU A 1 72 ? 3.587 -4.339 -13.466 1.00 76.94 72 GLU A N 1
ATOM 521 C CA . GLU A 1 72 ? 2.558 -3.303 -13.300 1.00 76.94 72 GLU A CA 1
ATOM 522 C C . GLU A 1 72 ? 3.185 -1.952 -12.973 1.00 76.94 72 GLU A C 1
ATOM 524 O O . GLU A 1 72 ? 2.809 -0.947 -13.578 1.00 76.94 72 GLU A O 1
ATOM 529 N N . VAL A 1 73 ? 4.184 -1.935 -12.084 1.00 78.81 73 VAL A N 1
ATOM 530 C CA . VAL A 1 73 ? 4.948 -0.720 -11.758 1.00 78.81 73 VAL A CA 1
ATOM 531 C C . VAL A 1 73 ? 5.599 -0.160 -13.022 1.00 78.81 73 VAL A C 1
ATOM 533 O O . VAL A 1 73 ? 5.399 1.010 -13.354 1.00 78.81 73 VAL A O 1
ATOM 536 N N . ARG A 1 74 ? 6.300 -1.011 -13.785 1.00 75.88 74 ARG A N 1
ATOM 537 C CA . ARG A 1 74 ? 6.948 -0.629 -15.046 1.00 75.88 74 ARG A CA 1
ATOM 538 C C . ARG A 1 74 ? 5.944 -0.084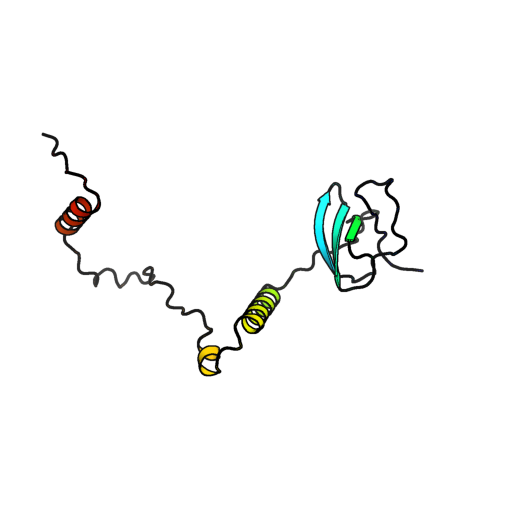 -16.061 1.00 75.88 74 ARG A C 1
ATOM 540 O O . ARG A 1 74 ? 6.180 0.971 -16.642 1.00 75.88 74 ARG A O 1
ATOM 547 N N . ARG A 1 75 ? 4.814 -0.766 -16.269 1.00 79.88 75 ARG A N 1
ATOM 548 C CA . ARG A 1 75 ? 3.763 -0.321 -17.201 1.00 79.88 75 ARG A CA 1
ATOM 549 C C . ARG A 1 75 ? 3.169 1.025 -16.795 1.00 79.88 75 ARG A C 1
ATOM 551 O O . ARG A 1 75 ? 2.962 1.874 -17.658 1.00 79.88 75 ARG A O 1
ATOM 558 N N . LYS A 1 76 ? 2.910 1.230 -15.501 1.00 82.94 76 L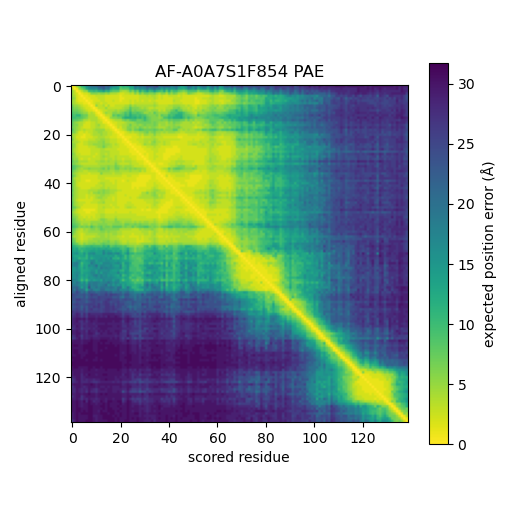YS A N 1
ATOM 559 C CA . LYS A 1 76 ? 2.349 2.483 -14.980 1.00 82.94 76 LYS A CA 1
ATOM 560 C C . LYS A 1 76 ? 3.336 3.642 -15.138 1.00 82.94 76 LYS A C 1
ATOM 562 O O . LYS A 1 76 ? 2.934 4.705 -15.602 1.00 82.94 76 LYS A O 1
ATOM 567 N N . ALA A 1 77 ? 4.616 3.413 -14.839 1.00 81.69 77 ALA A N 1
ATOM 568 C CA . ALA A 1 77 ? 5.679 4.396 -15.035 1.00 81.69 77 ALA A CA 1
ATOM 569 C C . ALA A 1 77 ? 5.814 4.800 -16.512 1.00 81.69 77 ALA A C 1
ATOM 571 O O . ALA A 1 77 ? 5.769 5.987 -16.829 1.00 81.69 77 ALA A O 1
ATOM 572 N N . ILE A 1 78 ? 5.878 3.818 -17.419 1.00 79.81 78 ILE A N 1
ATOM 573 C CA . ILE A 1 78 ? 5.956 4.056 -18.869 1.00 79.81 78 ILE A CA 1
ATOM 574 C C . ILE A 1 78 ? 4.746 4.864 -19.359 1.00 79.81 78 ILE A C 1
ATOM 576 O O . ILE A 1 78 ? 4.917 5.847 -20.073 1.00 79.81 78 ILE A O 1
ATOM 580 N N . ARG A 1 79 ? 3.530 4.504 -18.929 1.00 78.62 79 ARG A N 1
ATOM 581 C CA . ARG A 1 79 ? 2.316 5.250 -19.287 1.00 78.62 79 ARG A CA 1
ATOM 582 C C . ARG A 1 79 ? 2.367 6.697 -18.797 1.00 78.62 79 ARG A C 1
ATOM 584 O O . ARG A 1 79 ? 2.101 7.598 -19.580 1.00 78.62 79 ARG A O 1
ATOM 591 N N . SER A 1 80 ? 2.738 6.920 -17.535 1.00 82.44 80 SER A N 1
ATOM 592 C CA . SER A 1 80 ? 2.822 8.275 -16.970 1.00 82.44 80 SER A CA 1
ATOM 593 C C . SER A 1 80 ? 3.863 9.146 -17.676 1.00 82.44 80 SER A C 1
ATOM 595 O O . SER A 1 80 ? 3.663 10.344 -17.855 1.00 82.44 80 SER A O 1
ATOM 597 N N . TYR A 1 81 ? 4.964 8.535 -18.121 1.00 80.38 81 TYR A N 1
ATOM 598 C CA . TYR A 1 81 ? 5.970 9.203 -18.932 1.00 80.38 81 TYR A CA 1
ATOM 599 C C . TYR A 1 81 ? 5.391 9.610 -20.294 1.00 80.38 81 TYR A C 1
ATOM 601 O O . TYR A 1 81 ? 5.520 10.769 -20.681 1.00 80.38 81 TYR A O 1
ATOM 609 N N . TRP A 1 82 ? 4.679 8.705 -20.975 1.00 81.81 82 TRP A N 1
ATOM 610 C CA . TRP A 1 82 ? 4.024 9.006 -22.255 1.00 81.81 82 TRP A CA 1
ATOM 611 C C . TRP A 1 82 ? 2.941 10.081 -22.144 1.00 81.81 82 TRP A C 1
ATOM 613 O O . TRP A 1 82 ? 2.840 10.933 -23.019 1.00 81.81 82 TRP A O 1
ATOM 623 N N . GLU A 1 83 ? 2.150 10.086 -21.071 1.00 80.06 83 GLU A N 1
ATOM 624 C CA .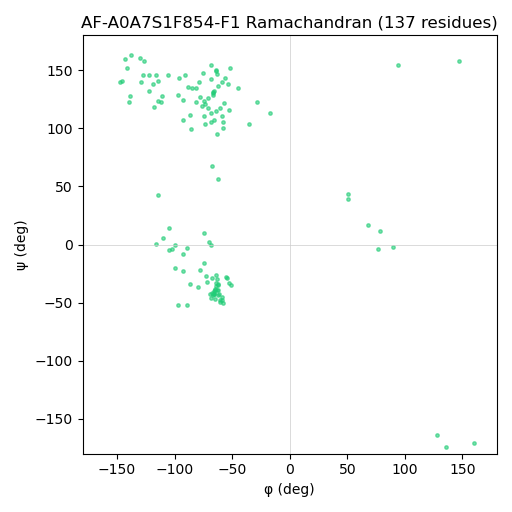 GLU A 1 83 ? 1.145 11.133 -20.833 1.00 80.06 83 GLU A CA 1
ATOM 625 C C . GLU A 1 83 ? 1.789 12.512 -20.631 1.00 80.06 83 GLU A C 1
ATOM 627 O O . GLU A 1 83 ? 1.220 13.523 -21.037 1.00 80.06 83 GLU A O 1
ATOM 632 N N . ARG A 1 84 ? 2.983 12.564 -20.027 1.00 79.44 84 ARG A N 1
ATOM 633 C CA . ARG A 1 84 ? 3.669 13.820 -19.701 1.00 79.44 84 ARG A CA 1
ATOM 634 C C . ARG A 1 84 ? 4.530 14.371 -20.836 1.00 79.44 84 ARG A C 1
ATOM 636 O O . ARG A 1 84 ? 4.649 15.587 -20.956 1.00 79.44 84 ARG A O 1
ATOM 643 N N . PHE A 1 85 ? 5.147 13.501 -21.629 1.00 80.62 85 PHE A N 1
ATOM 644 C CA . PHE A 1 85 ? 6.127 13.884 -22.653 1.00 80.62 85 PHE A CA 1
ATOM 645 C C . PHE A 1 85 ? 5.679 13.563 -24.087 1.00 80.62 85 PHE A C 1
ATOM 647 O O . PHE A 1 85 ? 6.400 13.877 -25.028 1.00 80.62 85 PHE A O 1
ATOM 654 N N . GLY A 1 86 ? 4.481 12.994 -24.261 1.00 76.69 86 GLY A N 1
ATOM 655 C CA . GLY A 1 86 ? 3.943 12.572 -25.551 1.00 76.69 86 GLY A CA 1
ATOM 656 C C . GLY A 1 86 ? 4.231 11.101 -25.858 1.00 76.69 86 GLY A C 1
ATOM 657 O O . GLY A 1 86 ? 5.177 10.496 -25.348 1.00 76.69 86 GLY A O 1
ATOM 658 N N . LEU A 1 87 ? 3.378 10.502 -26.696 1.00 65.50 87 LEU A N 1
ATOM 659 C CA . LEU A 1 87 ? 3.664 9.195 -27.281 1.00 65.50 87 LEU A CA 1
ATOM 660 C C . LEU A 1 87 ? 4.859 9.357 -28.231 1.00 65.50 87 LEU A C 1
ATOM 662 O O . LEU A 1 87 ? 4.787 10.215 -29.111 1.00 65.50 87 LEU A O 1
ATOM 666 N N . PRO A 1 88 ? 5.908 8.527 -28.109 1.00 62.00 88 PRO A N 1
ATOM 667 C CA . PRO A 1 88 ? 6.953 8.490 -29.118 1.00 62.00 88 PRO A CA 1
ATOM 668 C C . PRO A 1 88 ? 6.316 8.186 -30.476 1.00 62.00 88 PRO A C 1
ATOM 670 O O . PRO A 1 88 ? 5.362 7.388 -30.548 1.00 62.00 88 PRO A O 1
ATOM 673 N N . ALA A 1 89 ? 6.842 8.803 -31.535 1.00 59.88 89 ALA A N 1
ATOM 674 C CA . ALA A 1 89 ? 6.496 8.436 -32.907 1.00 59.88 89 ALA A CA 1
ATOM 675 C C . ALA A 1 89 ? 6.679 6.915 -33.087 1.00 59.88 89 ALA A C 1
ATOM 677 O O . ALA A 1 89 ? 7.479 6.306 -32.374 1.00 59.88 89 ALA A O 1
ATOM 678 N N . GLU A 1 90 ? 5.941 6.260 -33.992 1.00 63.78 90 GLU A N 1
ATOM 679 C CA . GLU A 1 90 ? 6.023 4.790 -34.130 1.00 63.78 90 GLU A CA 1
ATOM 680 C C . GLU A 1 90 ? 7.463 4.282 -34.323 1.00 63.78 90 GLU A C 1
ATOM 682 O O . GLU A 1 90 ? 7.841 3.266 -33.745 1.00 63.78 90 GLU A O 1
ATOM 687 N N . GLU A 1 91 ? 8.295 5.072 -34.999 1.00 59.12 91 GLU A N 1
ATOM 688 C CA . GLU A 1 91 ? 9.730 4.843 -35.213 1.00 59.12 91 GLU A CA 1
ATOM 689 C C . GLU A 1 91 ? 10.576 4.851 -33.921 1.00 59.12 91 GLU A C 1
ATOM 691 O O . GLU A 1 91 ? 11.648 4.247 -33.853 1.00 59.12 91 GLU A O 1
ATOM 696 N N . GLU A 1 92 ? 10.119 5.542 -32.877 1.00 56.38 92 GLU A N 1
ATOM 697 C CA . GLU A 1 92 ? 10.763 5.601 -31.562 1.00 56.38 92 GLU A CA 1
ATOM 698 C C . GLU A 1 92 ? 10.219 4.537 -30.601 1.00 56.38 92 GLU A C 1
ATOM 700 O O . GLU A 1 92 ? 10.925 4.127 -29.677 1.00 56.38 92 GLU A O 1
ATOM 705 N N . ARG A 1 93 ? 9.000 4.024 -30.830 1.00 55.59 93 ARG A N 1
ATOM 706 C CA . ARG A 1 93 ? 8.426 2.916 -30.039 1.00 55.59 93 ARG A CA 1
ATOM 707 C C . ARG A 1 93 ? 9.251 1.640 -30.168 1.00 55.59 93 ARG A C 1
ATOM 709 O O . ARG A 1 93 ? 9.397 0.911 -29.188 1.00 55.59 93 ARG A O 1
ATOM 716 N N . GLU A 1 94 ? 9.831 1.415 -31.343 1.00 53.56 94 GLU A N 1
ATOM 717 C CA . GLU A 1 94 ? 10.768 0.319 -31.608 1.00 53.56 94 GLU A CA 1
ATOM 718 C C . GLU A 1 94 ? 12.144 0.548 -30.950 1.00 53.56 94 GLU A C 1
ATOM 720 O O . GLU A 1 94 ? 12.822 -0.402 -30.559 1.00 53.56 94 GLU A O 1
ATOM 725 N N . LYS A 1 95 ? 12.525 1.815 -30.729 1.00 56.09 95 LYS A N 1
ATOM 726 C CA . LYS A 1 95 ? 13.788 2.231 -30.088 1.00 56.09 95 LYS A CA 1
ATOM 727 C C . LYS A 1 95 ? 13.702 2.366 -28.562 1.00 56.09 95 LYS A C 1
ATOM 729 O O . LYS A 1 95 ? 14.721 2.595 -27.921 1.00 56.09 95 LYS A O 1
ATOM 734 N N . LEU A 1 96 ? 12.526 2.171 -27.953 1.00 48.25 96 LEU A N 1
ATOM 735 C CA . LEU A 1 96 ? 12.335 2.127 -26.490 1.00 48.25 96 LEU A CA 1
ATOM 736 C C . LEU A 1 96 ? 12.843 0.828 -25.836 1.00 48.25 96 LEU A C 1
ATOM 738 O O . LEU A 1 96 ? 12.618 0.574 -24.646 1.00 48.25 96 LEU A O 1
ATOM 742 N N . GLY A 1 97 ? 13.562 -0.010 -26.577 1.00 49.16 97 GLY A N 1
ATOM 743 C CA . GLY A 1 97 ? 14.571 -0.843 -25.955 1.00 49.16 97 GLY A CA 1
ATOM 744 C C . GLY A 1 97 ? 15.682 0.081 -25.482 1.00 49.16 97 GLY A C 1
ATOM 745 O O . GLY A 1 97 ? 16.356 0.666 -26.318 1.00 49.16 97 GLY A O 1
ATOM 746 N N . TYR A 1 98 ? 15.863 0.202 -24.158 1.00 49.22 98 TYR A N 1
ATOM 747 C CA . TYR A 1 98 ? 17.151 0.530 -23.536 1.00 49.22 98 TYR A CA 1
ATOM 748 C C . TYR A 1 98 ? 18.261 0.277 -24.545 1.00 49.22 98 TYR A C 1
ATOM 750 O O . TYR A 1 98 ? 18.427 -0.883 -24.937 1.00 49.22 98 TYR A O 1
ATOM 758 N N . ASN A 1 99 ? 18.952 1.320 -25.010 1.00 50.47 99 ASN A N 1
ATOM 759 C CA . ASN A 1 99 ? 20.098 1.104 -25.866 1.00 50.47 99 ASN A CA 1
ATOM 760 C C . ASN A 1 99 ? 21.054 0.218 -25.057 1.00 50.47 99 ASN A C 1
ATOM 762 O O . ASN A 1 99 ? 21.686 0.675 -24.111 1.00 50.47 99 ASN A O 1
ATOM 766 N N . ARG A 1 100 ? 21.060 -1.089 -25.351 1.00 47.69 100 ARG A N 1
ATOM 767 C CA . ARG A 1 100 ? 21.907 -2.084 -24.681 1.00 47.69 100 ARG A CA 1
ATOM 768 C C . ARG A 1 100 ? 23.370 -1.877 -25.033 1.00 47.69 100 ARG A C 1
ATOM 770 O O . ARG A 1 100 ? 24.219 -2.558 -24.471 1.00 47.69 100 ARG A O 1
ATOM 777 N N . GLN A 1 101 ? 23.664 -0.877 -25.860 1.00 48.03 101 GLN A N 1
ATOM 778 C CA . GLN A 1 101 ? 24.871 -0.078 -25.731 1.00 48.03 101 GLN A CA 1
ATOM 779 C C . GLN A 1 101 ? 24.830 0.662 -24.372 1.00 48.03 101 GLN A C 1
ATOM 781 O O . GLN A 1 101 ? 24.928 1.885 -24.297 1.00 48.03 101 GLN A O 1
ATOM 786 N N . CYS A 1 102 ? 24.689 -0.081 -23.264 1.00 41.91 102 CYS A N 1
ATOM 787 C CA . CYS A 1 102 ? 25.333 0.312 -22.029 1.00 41.91 102 CYS A CA 1
ATOM 788 C C . CYS A 1 102 ? 26.751 0.691 -22.442 1.00 41.91 102 CYS A C 1
ATOM 790 O O . CYS A 1 102 ? 27.346 -0.042 -23.241 1.00 41.91 102 CYS A O 1
ATOM 792 N N . PHE A 1 103 ? 27.252 1.825 -21.942 1.00 46.12 103 PHE A N 1
ATOM 793 C CA . PHE A 1 103 ? 28.674 2.152 -21.986 1.00 46.12 103 PHE A CA 1
ATOM 794 C C . PHE A 1 103 ? 29.464 0.852 -21.975 1.00 46.12 103 PHE A C 1
ATOM 796 O O . PHE A 1 103 ? 29.224 0.021 -21.092 1.00 46.12 103 PHE A O 1
ATOM 803 N N . ALA A 1 104 ? 30.305 0.643 -22.987 1.00 52.03 104 ALA A N 1
ATOM 804 C CA . ALA A 1 104 ? 31.122 -0.550 -23.110 1.00 52.03 104 ALA A CA 1
ATOM 805 C C . ALA A 1 104 ? 32.166 -0.557 -21.983 1.00 52.03 104 ALA A C 1
ATOM 807 O O . ALA A 1 104 ? 33.364 -0.420 -22.206 1.00 52.03 104 ALA A O 1
ATOM 808 N N . TRP A 1 105 ? 31.717 -0.709 -20.737 1.00 52.81 105 TRP A N 1
ATOM 809 C CA . TRP A 1 105 ? 32.512 -1.341 -19.715 1.00 52.81 105 TRP A CA 1
AT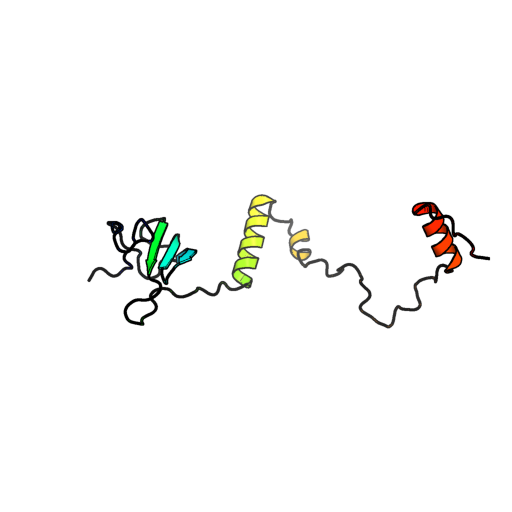OM 810 C C . TRP A 1 105 ? 32.784 -2.722 -20.312 1.00 52.81 105 TRP A C 1
ATOM 812 O O . TRP A 1 105 ? 31.868 -3.507 -20.580 1.00 52.81 105 TRP A O 1
ATOM 822 N N . ARG A 1 106 ? 34.023 -2.908 -20.768 1.00 51.69 106 ARG A N 1
ATOM 823 C CA . ARG A 1 106 ? 34.417 -4.065 -21.568 1.00 51.69 106 ARG A CA 1
ATOM 824 C C . ARG A 1 106 ? 34.005 -5.327 -20.822 1.00 51.69 106 ARG A C 1
ATOM 826 O O . ARG A 1 106 ? 34.513 -5.594 -19.740 1.00 51.69 106 ARG A O 1
ATOM 833 N N . THR A 1 107 ? 33.084 -6.092 -21.397 1.00 51.12 107 THR A N 1
ATOM 834 C CA . THR A 1 107 ? 32.639 -7.384 -20.845 1.00 51.12 107 THR A CA 1
ATOM 835 C C . THR A 1 107 ? 33.096 -8.575 -21.675 1.00 51.12 107 THR A C 1
ATOM 837 O O . THR A 1 107 ? 32.775 -9.709 -21.338 1.00 51.12 107 THR A O 1
ATOM 840 N N . SER A 1 108 ? 33.916 -8.361 -22.704 1.00 44.16 108 SER A N 1
ATOM 841 C CA . SER A 1 108 ? 34.626 -9.433 -23.397 1.00 44.16 108 SER A CA 1
ATOM 842 C C . SER A 1 108 ? 36.123 -9.325 -23.116 1.00 44.16 108 SER A C 1
ATOM 844 O O . SER A 1 108 ? 36.766 -8.313 -23.387 1.00 44.16 108 SER A O 1
ATOM 846 N N . SER A 1 109 ? 36.707 -10.389 -22.561 1.00 52.81 109 SER A N 1
ATOM 847 C CA . SER A 1 109 ? 38.139 -10.452 -22.241 1.00 52.81 109 SER A CA 1
ATOM 848 C C . SER A 1 109 ? 39.048 -10.528 -23.473 1.00 52.81 109 SER A C 1
ATOM 850 O O . SER A 1 109 ? 40.255 -10.689 -23.313 1.00 52.81 109 SER A O 1
ATOM 852 N N . THR A 1 110 ? 38.478 -10.478 -24.677 1.00 49.75 110 THR A N 1
ATOM 853 C CA . THR A 1 110 ? 39.164 -10.661 -25.960 1.00 49.75 110 THR A CA 1
ATOM 854 C C . THR A 1 110 ? 39.490 -9.346 -26.662 1.00 49.75 110 THR A C 1
ATOM 856 O O . THR A 1 110 ? 40.106 -9.375 -27.715 1.00 49.75 110 THR A O 1
ATOM 859 N N . ASP A 1 111 ? 39.124 -8.204 -26.075 1.00 47.25 111 ASP A N 1
ATOM 860 C CA . ASP A 1 111 ? 39.474 -6.871 -26.585 1.00 47.25 111 ASP A CA 1
ATOM 861 C C . ASP A 1 111 ? 40.416 -6.136 -25.611 1.00 47.25 111 ASP A C 1
ATOM 863 O O . ASP A 1 111 ? 40.232 -4.973 -25.234 1.00 47.25 111 ASP A O 1
ATOM 867 N N . ARG A 1 112 ? 41.403 -6.878 -25.089 1.00 48.59 112 ARG A N 1
ATOM 868 C CA . ARG A 1 112 ? 42.510 -6.288 -24.324 1.00 48.59 112 ARG A CA 1
ATOM 869 C C . ARG A 1 112 ? 43.557 -5.640 -25.229 1.00 48.59 112 ARG A C 1
ATOM 871 O O . ARG A 1 112 ? 44.220 -4.716 -24.772 1.00 48.59 112 ARG A O 1
ATOM 878 N N . ASP A 1 113 ? 43.621 -6.032 -26.500 1.00 50.03 113 ASP A N 1
ATOM 879 C CA . ASP A 1 113 ? 44.781 -5.735 -27.344 1.00 50.03 113 ASP A CA 1
ATOM 880 C C . ASP A 1 113 ? 44.554 -4.610 -28.373 1.00 50.03 113 ASP A C 1
ATOM 882 O O . ASP A 1 113 ? 45.504 -4.200 -29.032 1.00 50.03 113 ASP A O 1
ATOM 886 N N . ALA A 1 114 ? 43.337 -4.057 -28.497 1.00 52.38 114 ALA A N 1
ATOM 887 C CA . ALA A 1 114 ? 43.049 -2.955 -29.431 1.00 52.38 114 ALA A CA 1
ATOM 888 C C . ALA A 1 114 ? 42.896 -1.576 -28.764 1.00 52.38 114 ALA A C 1
ATOM 890 O O . ALA A 1 114 ? 42.440 -0.624 -29.398 1.00 52.38 114 ALA A O 1
ATOM 891 N N . VAL A 1 115 ? 43.312 -1.424 -27.501 1.00 54.72 115 VAL A N 1
ATOM 892 C CA . VAL A 1 115 ? 43.651 -0.091 -26.991 1.00 54.72 115 VAL A CA 1
ATOM 893 C C . VAL A 1 115 ? 45.130 0.110 -27.206 1.00 54.72 115 VAL A C 1
ATOM 895 O O . VAL A 1 115 ? 45.947 -0.486 -26.514 1.00 54.72 115 VAL A O 1
ATOM 898 N N . THR A 1 116 ? 45.443 0.958 -28.188 1.00 58.00 116 THR A N 1
ATOM 899 C CA . THR A 1 116 ? 46.717 1.665 -28.316 1.00 58.00 116 THR A CA 1
ATOM 900 C C . THR A 1 116 ? 47.204 2.014 -26.920 1.00 58.00 116 THR A C 1
ATOM 902 O O . THR A 1 116 ? 46.640 2.895 -26.268 1.00 58.00 116 THR A O 1
ATOM 905 N N . SER A 1 117 ? 48.189 1.259 -26.438 1.00 59.00 117 SER A N 1
ATOM 906 C CA . SER A 1 117 ? 48.834 1.499 -25.161 1.00 59.00 117 SER A CA 1
ATOM 907 C C . SER A 1 117 ? 49.515 2.852 -25.275 1.00 59.00 117 SER A C 1
ATOM 909 O O . SER A 1 117 ? 50.605 2.965 -25.836 1.00 59.00 117 SER A O 1
ATOM 911 N N . VAL A 1 118 ? 48.829 3.899 -24.826 1.00 66.50 118 VAL A N 1
ATOM 912 C CA . VAL A 1 118 ? 49.452 5.201 -24.637 1.00 66.50 118 VAL A CA 1
ATOM 913 C C . VAL A 1 118 ? 50.620 4.951 -23.676 1.00 66.50 118 VAL A C 1
ATOM 915 O O . VAL A 1 118 ? 50.380 4.380 -22.608 1.00 66.50 118 VAL A O 1
ATOM 918 N N . PRO A 1 119 ? 51.871 5.270 -24.057 1.00 78.62 119 PRO A N 1
ATOM 919 C CA . PRO A 1 119 ? 53.028 5.007 -23.211 1.00 78.62 119 PRO A CA 1
ATOM 920 C C . PRO A 1 119 ? 52.809 5.619 -21.827 1.00 78.62 119 PRO A C 1
ATOM 922 O O . PRO A 1 119 ? 52.313 6.742 -21.727 1.00 78.62 119 PRO A O 1
ATOM 925 N N . GLU A 1 120 ? 53.170 4.905 -20.760 1.00 70.81 120 GLU A N 1
ATOM 926 C CA . GLU A 1 120 ? 52.929 5.354 -19.376 1.00 70.81 120 GLU A CA 1
ATOM 927 C C . GLU A 1 120 ? 53.513 6.746 -19.096 1.00 70.81 120 GLU A C 1
ATOM 929 O O . GLU A 1 120 ? 52.972 7.514 -18.304 1.00 70.81 120 GLU A O 1
ATOM 934 N N . GLU A 1 121 ? 54.586 7.096 -19.801 1.00 77.19 121 GLU A N 1
ATOM 935 C CA . GLU A 1 121 ? 55.249 8.394 -19.744 1.00 77.19 121 GLU A CA 1
ATOM 936 C C . GLU A 1 121 ? 54.356 9.534 -20.259 1.00 77.19 121 GLU A C 1
ATOM 938 O O . GLU A 1 121 ? 54.283 10.599 -19.648 1.00 77.19 121 GLU A O 1
ATOM 943 N N . GLN A 1 122 ? 53.591 9.279 -21.323 1.00 75.81 122 GLN A N 1
ATOM 944 C CA . GLN A 1 122 ? 52.625 10.220 -21.885 1.00 75.81 122 GLN A CA 1
ATOM 945 C C . GLN A 1 122 ? 51.440 10.414 -20.929 1.00 75.81 122 GLN A C 1
ATOM 947 O O . GLN A 1 122 ? 51.031 11.545 -20.673 1.00 75.81 122 GLN A O 1
ATOM 952 N N . VAL A 1 123 ? 50.947 9.321 -20.333 1.00 74.62 123 VAL A N 1
ATOM 953 C CA . VAL A 1 123 ? 49.881 9.369 -19.317 1.00 74.62 123 VAL A CA 1
ATOM 954 C C . VAL A 1 123 ? 50.345 10.158 -18.091 1.00 74.62 123 VAL A C 1
ATOM 956 O O . VAL A 1 123 ? 49.617 11.011 -17.586 1.00 74.62 123 VAL A O 1
ATOM 959 N N . ARG A 1 124 ? 51.579 9.926 -17.631 1.00 75.12 124 ARG A N 1
ATOM 960 C CA . ARG A 1 124 ? 52.166 10.649 -16.497 1.00 75.12 124 ARG A CA 1
ATOM 961 C C . ARG A 1 124 ? 52.366 12.134 -16.814 1.00 75.12 124 ARG A C 1
ATOM 963 O O . ARG A 1 124 ? 52.080 12.966 -15.953 1.00 75.12 124 ARG A O 1
ATOM 970 N N . ALA A 1 125 ? 52.793 12.479 -18.029 1.00 78.19 125 ALA A N 1
ATOM 971 C CA . ALA A 1 125 ? 52.960 13.865 -18.464 1.00 78.19 125 ALA A CA 1
ATOM 972 C C . ALA A 1 125 ? 51.622 14.618 -18.547 1.00 78.19 125 ALA A C 1
ATOM 974 O O . ALA A 1 125 ? 51.537 15.761 -18.096 1.00 78.19 125 ALA A O 1
ATOM 975 N N . ASP A 1 126 ? 50.575 13.981 -19.074 1.00 79.50 126 ASP A N 1
ATOM 976 C CA . ASP A 1 126 ? 49.236 14.575 -19.156 1.00 79.50 126 ASP A CA 1
ATOM 977 C C . ASP A 1 126 ? 48.622 14.754 -17.759 1.00 79.50 126 ASP A C 1
ATOM 979 O O . ASP A 1 126 ? 48.123 15.831 -17.443 1.00 79.50 126 ASP A O 1
ATOM 983 N N . LEU A 1 127 ? 48.770 13.768 -16.867 1.00 73.81 127 LEU A N 1
ATOM 984 C CA . LEU A 1 127 ? 48.343 13.895 -15.467 1.00 73.81 127 LEU A CA 1
ATOM 985 C C . LEU A 1 127 ? 49.102 15.000 -14.724 1.00 73.81 127 LEU A C 1
ATOM 987 O O . LEU A 1 127 ? 48.509 15.736 -13.940 1.00 73.81 127 LEU A O 1
ATOM 991 N N . THR A 1 128 ? 50.400 15.147 -14.981 1.00 78.12 128 THR A N 1
ATOM 992 C CA . THR A 1 128 ? 51.214 16.223 -14.394 1.00 78.12 128 THR A CA 1
ATOM 993 C C . THR A 1 128 ? 50.755 17.597 -14.886 1.00 78.12 128 THR A C 1
ATOM 995 O O . THR A 1 128 ? 50.695 18.545 -14.101 1.00 78.12 128 THR A O 1
ATOM 998 N N . ARG A 1 129 ? 50.379 17.697 -16.168 1.00 74.56 129 ARG A N 1
ATOM 999 C CA . ARG A 1 129 ? 49.866 18.922 -16.795 1.00 74.56 129 ARG A CA 1
ATOM 1000 C C . ARG A 1 129 ? 48.491 19.314 -16.257 1.00 74.56 129 ARG A C 1
ATOM 1002 O O . ARG A 1 129 ? 48.294 20.479 -15.923 1.00 74.56 129 ARG A O 1
ATOM 1009 N N . ASP A 1 130 ? 47.577 18.354 -16.153 1.00 73.19 130 ASP A N 1
ATOM 1010 C CA . ASP A 1 130 ? 46.185 18.604 -15.763 1.00 73.19 130 ASP A CA 1
ATOM 1011 C C . ASP A 1 130 ? 46.025 18.772 -14.249 1.00 73.19 130 ASP A C 1
ATOM 1013 O O . ASP A 1 130 ? 45.225 19.587 -13.789 1.00 73.19 130 ASP A O 1
ATOM 1017 N N . MET A 1 131 ? 46.797 18.018 -13.463 1.00 73.19 131 MET A N 1
ATOM 1018 C CA . MET A 1 131 ? 46.659 17.973 -12.004 1.00 73.19 131 MET A CA 1
ATOM 1019 C C . MET A 1 131 ? 47.721 18.806 -11.269 1.00 73.19 131 MET A C 1
ATOM 1021 O O . MET A 1 131 ? 47.667 18.909 -10.046 1.00 73.19 131 MET A O 1
ATOM 1025 N N . GLY A 1 132 ? 48.686 19.400 -11.984 1.00 66.56 132 GLY A N 1
ATOM 1026 C CA . GLY A 1 132 ? 49.649 20.365 -11.436 1.00 66.56 132 GLY A CA 1
ATOM 1027 C C . GLY A 1 132 ? 50.663 19.805 -10.429 1.00 66.56 132 GLY A C 1
ATOM 1028 O O . GLY A 1 132 ? 51.284 20.575 -9.696 1.00 66.56 132 GLY A O 1
ATOM 1029 N N . PHE A 1 133 ? 50.848 18.484 -10.362 1.00 59.62 133 PHE A N 1
ATOM 1030 C CA . PHE A 1 133 ? 51.813 17.863 -9.453 1.00 59.62 133 PHE A CA 1
ATOM 1031 C C . PHE A 1 133 ? 53.203 17.817 -10.089 1.00 59.62 133 PHE A C 1
ATOM 1033 O O . PHE A 1 133 ? 53.501 16.911 -10.858 1.00 59.62 133 PHE A O 1
ATOM 1040 N N . ALA A 1 134 ? 54.087 18.753 -9.740 1.00 58.12 134 ALA A N 1
AT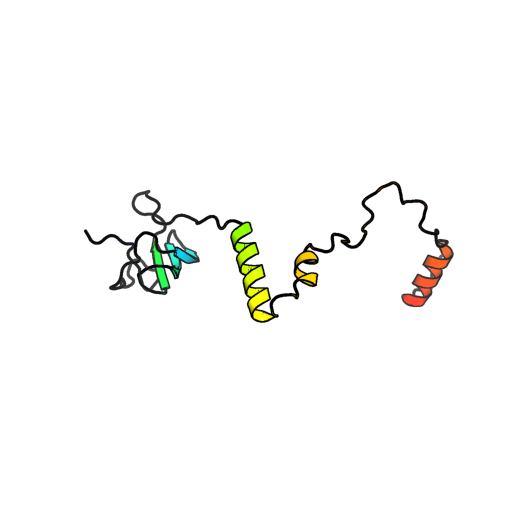OM 1041 C CA . ALA A 1 134 ? 55.511 18.569 -10.005 1.00 58.12 134 ALA A CA 1
ATOM 1042 C C . ALA A 1 134 ? 55.993 17.315 -9.253 1.00 58.12 134 ALA A C 1
ATOM 1044 O O . ALA A 1 134 ? 55.901 17.257 -8.023 1.00 58.12 134 ALA A O 1
ATOM 1045 N N . CYS A 1 135 ? 56.462 16.309 -9.995 1.00 50.94 135 CYS A N 1
ATOM 1046 C CA . CYS A 1 135 ? 57.095 15.122 -9.432 1.00 50.94 135 CYS A CA 1
ATOM 1047 C C . CYS A 1 135 ? 58.310 15.601 -8.629 1.00 50.94 135 CYS A C 1
ATOM 1049 O O . CYS A 1 135 ? 59.246 16.160 -9.193 1.00 50.94 135 CYS A O 1
ATOM 1051 N N . ARG A 1 136 ? 58.254 15.490 -7.299 1.00 52.91 136 ARG A N 1
ATOM 1052 C CA . ARG A 1 136 ? 59.442 15.670 -6.469 1.00 52.91 136 ARG A CA 1
ATOM 1053 C C . ARG A 1 136 ? 60.281 14.421 -6.678 1.00 52.91 136 ARG A C 1
ATOM 1055 O O . ARG A 1 136 ? 59.911 13.366 -6.174 1.00 52.91 136 ARG A O 1
ATOM 1062 N N . ASP A 1 137 ? 61.340 14.537 -7.466 1.00 50.38 137 ASP A N 1
ATOM 1063 C CA . ASP A 1 137 ? 62.378 13.516 -7.514 1.00 50.38 137 ASP A CA 1
ATOM 1064 C C . ASP A 1 137 ? 63.029 13.464 -6.121 1.00 50.38 137 ASP A C 1
ATOM 1066 O O . ASP A 1 137 ? 63.563 14.467 -5.643 1.00 50.38 137 ASP A O 1
ATOM 1070 N N . GLU A 1 138 ? 62.881 12.336 -5.423 1.00 48.50 138 GLU A N 1
ATOM 1071 C CA . GLU A 1 138 ? 63.627 12.057 -4.193 1.00 48.50 138 GLU A CA 1
ATOM 1072 C C . GLU A 1 138 ? 65.024 11.548 -4.583 1.00 48.50 138 GLU A C 1
ATOM 1074 O O . GLU A 1 138 ? 65.143 10.585 -5.343 1.00 48.50 138 GLU A O 1
ATOM 1079 N N . GLU A 1 139 ? 66.051 12.251 -4.095 1.00 47.38 139 GLU A N 1
ATOM 1080 C CA . GLU A 1 139 ? 67.489 11.953 -4.219 1.00 47.38 139 GLU A CA 1
ATOM 1081 C C . GLU A 1 139 ? 67.946 10.903 -3.194 1.00 47.38 139 GLU A C 1
ATOM 1083 O O . GLU A 1 139 ? 67.505 10.987 -2.022 1.00 47.38 139 GLU A O 1
#

Solvent-accessible surface area (backbone atoms only — not comparable to full-atom values): 8816 Å² total; per-residue (Å²): 130,93,75,50,46,70,29,17,74,40,90,55,92,83,42,60,64,50,96,51,42,34,36,80,87,44,43,64,45,84,76,47,80,56,97,65,28,35,32,34,36,58,75,49,75,56,52,63,60,59,33,24,35,59,41,54,58,96,88,41,72,71,64,79,87,79,82,74,53,70,65,58,55,51,52,52,52,53,49,55,49,30,74,74,74,47,75,65,56,74,81,44,60,74,57,68,53,73,68,81,76,53,77,82,71,79,84,58,90,82,68,72,80,80,59,82,75,71,53,69,67,58,54,50,51,50,49,32,67,78,68,65,55,78,81,78,82,84,130

Sequence (139 aa):
TAGGLVVRSAKNLSSPKESERLSTGARVEALSVEQGRLQYQLITGAGPSTGWVSLALHGKALLEKVAVSHLEVRRKAIRSYWERFGLPAEEEREKLGYNRQCFAWRTSSTDRDAVTSVPEEQVRADLTRDMGFACRDEE

Secondary structure (DSSP, 8-state):
----EEEESSSSTTSPEEEEEEPTT-EEEEEEEETTEEEEEEEESSS-SEEEEESEETTEE--------HHHHHHHHHHHHHHHH-PPPHHHHTT-S--S--------TT-SSSS----HHHHHHHHHHHH--------

Foldseek 3Di:
DDDAFWFFADPDPPGDTDPWGFDPPWDWDFDDDDPQKTWTATDDGDTDRTGITGQDDPNHGPDDDDDDPVVNVVVVVVVVCCVVPNDPDPVCVVVPPPPVVPPPPPPDPPPPPPPPPPDVVNVVVVCCVVVVDDPPPDD

Organism: Noctiluca scintillans (NCBI:txid2966)